Protein AF-A0A392Q0R0-F1 (afdb_monomer_lite)

Secondary structure (DSSP, 8-state):
-HHHHHHHHHHTT-----SSHHHHHHHHHTT-

pLDDT: mean 91.25, std 4.7, range [73.19, 96.56]

Structure (mmCIF, N/CA/C/O backbone):
data_AF-A0A392Q0R0-F1
#
_entry.id   AF-A0A392Q0R0-F1
#
loop_
_atom_site.group_PDB
_atom_site.id
_atom_site.type_symbol
_atom_site.label_atom_id
_atom_site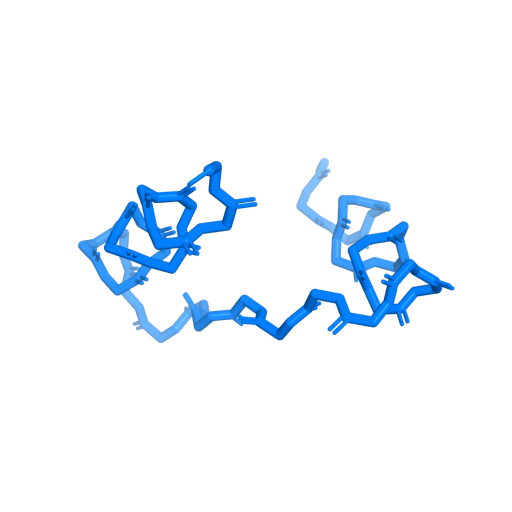.label_alt_id
_atom_site.label_comp_id
_atom_site.label_asym_id
_atom_site.label_entity_id
_atom_site.label_seq_id
_atom_site.pdbx_PDB_ins_code
_atom_site.Cartn_x
_atom_site.Cartn_y
_atom_site.Cartn_z
_atom_site.occupancy
_atom_site.B_iso_or_equiv
_atom_site.auth_seq_id
_atom_site.auth_comp_id
_atom_site.auth_asym_id
_atom_site.auth_atom_id
_atom_site.pdbx_PDB_model_num
ATOM 1 N N . MET A 1 1 ? -6.479 7.911 3.219 1.00 80.19 1 MET A N 1
ATOM 2 C CA . MET A 1 1 ? -5.234 7.675 2.451 1.00 80.19 1 MET A CA 1
ATOM 3 C C . MET A 1 1 ? -4.806 6.205 2.393 1.00 80.19 1 MET A C 1
ATOM 5 O O . MET A 1 1 ? -4.034 5.876 1.508 1.00 80.19 1 MET A O 1
ATOM 9 N N . LEU A 1 2 ? -5.318 5.311 3.254 1.00 83.56 2 LEU A N 1
ATOM 10 C CA . LEU A 1 2 ? -4.957 3.883 3.232 1.00 83.56 2 LEU A CA 1
ATOM 11 C C . LEU A 1 2 ? -5.513 3.125 2.012 1.00 83.56 2 LEU A C 1
ATOM 13 O O . LEU A 1 2 ? -4.832 2.298 1.426 1.00 83.56 2 LEU A O 1
ATOM 17 N N . GLU A 1 3 ? -6.737 3.443 1.596 1.00 89.38 3 GLU A N 1
ATOM 18 C CA . GLU A 1 3 ? -7.407 2.772 0.476 1.00 89.38 3 GLU A CA 1
ATOM 19 C C . GLU A 1 3 ? -6.628 2.809 -0.859 1.00 89.38 3 GLU A C 1
ATOM 21 O O . GLU A 1 3 ? -6.469 1.750 -1.468 1.00 89.38 3 GLU A O 1
ATOM 26 N N . PRO A 1 4 ? -6.088 3.957 -1.326 1.00 89.88 4 PRO A N 1
ATOM 27 C CA . PRO A 1 4 ? -5.255 3.961 -2.528 1.00 89.88 4 PRO A CA 1
ATOM 28 C C . PRO A 1 4 ? -3.953 3.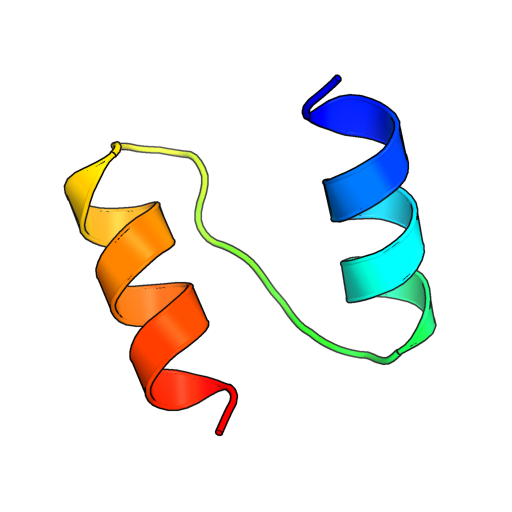168 -2.354 1.00 89.88 4 PRO A C 1
ATOM 30 O O . PRO A 1 4 ? -3.525 2.524 -3.307 1.00 89.88 4 PRO A O 1
ATOM 33 N N . LEU A 1 5 ? -3.363 3.143 -1.154 1.00 89.94 5 LEU A N 1
ATOM 34 C CA . LEU A 1 5 ? -2.185 2.320 -0.857 1.00 89.94 5 LEU A CA 1
ATOM 35 C C . LEU A 1 5 ? -2.497 0.829 -1.006 1.00 89.94 5 LEU A C 1
ATOM 37 O O . LEU A 1 5 ? -1.808 0.144 -1.748 1.00 89.94 5 LEU A O 1
ATOM 41 N N . LEU A 1 6 ? -3.585 0.349 -0.398 1.00 90.38 6 LEU A N 1
ATOM 42 C CA . LEU A 1 6 ? -4.002 -1.054 -0.502 1.00 90.38 6 LEU A CA 1
ATOM 43 C C . LEU A 1 6 ? -4.282 -1.469 -1.946 1.00 90.38 6 LEU A C 1
ATOM 45 O O . LEU A 1 6 ? -3.939 -2.575 -2.353 1.00 90.38 6 LEU A O 1
ATOM 49 N N . ARG A 1 7 ? -4.873 -0.567 -2.735 1.00 93.44 7 ARG A N 1
ATOM 50 C CA . ARG A 1 7 ? -5.172 -0.817 -4.147 1.00 93.44 7 ARG A CA 1
ATOM 51 C C . ARG A 1 7 ? -3.897 -0.948 -4.984 1.00 93.44 7 ARG A C 1
ATOM 53 O O . ARG A 1 7 ? -3.820 -1.835 -5.828 1.00 93.44 7 ARG A O 1
ATOM 60 N N . VAL A 1 8 ? -2.902 -0.094 -4.738 1.00 92.69 8 VAL A N 1
ATOM 61 C CA . VAL A 1 8 ? -1.592 -0.166 -5.402 1.00 92.69 8 VAL A CA 1
ATOM 62 C C . VAL A 1 8 ? -0.831 -1.412 -4.961 1.00 92.69 8 VAL A C 1
ATOM 64 O O . VAL A 1 8 ? -0.346 -2.141 -5.819 1.00 92.69 8 VAL A O 1
ATOM 67 N N . SER A 1 9 ? -0.779 -1.698 -3.658 1.00 92.50 9 SER A N 1
ATOM 68 C CA . SER A 1 9 ? -0.136 -2.898 -3.113 1.00 92.50 9 SER A CA 1
ATOM 69 C C . SER A 1 9 ? -0.726 -4.170 -3.718 1.00 92.50 9 SER A C 1
ATOM 71 O O . SER A 1 9 ? 0.018 -4.980 -4.259 1.00 92.50 9 SER A O 1
ATOM 73 N N . ALA A 1 10 ? -2.055 -4.294 -3.768 1.00 91.50 10 ALA A N 1
ATOM 74 C CA . ALA A 1 10 ? -2.710 -5.426 -4.418 1.00 91.50 10 ALA A CA 1
ATOM 75 C C . ALA A 1 10 ? -2.389 -5.513 -5.923 1.00 91.50 10 ALA A C 1
ATOM 77 O O . ALA A 1 10 ? -2.168 -6.605 -6.440 1.00 91.50 10 ALA A O 1
ATOM 78 N N . ALA A 1 11 ? -2.315 -4.376 -6.625 1.00 94.44 11 ALA A N 1
ATOM 79 C CA . ALA A 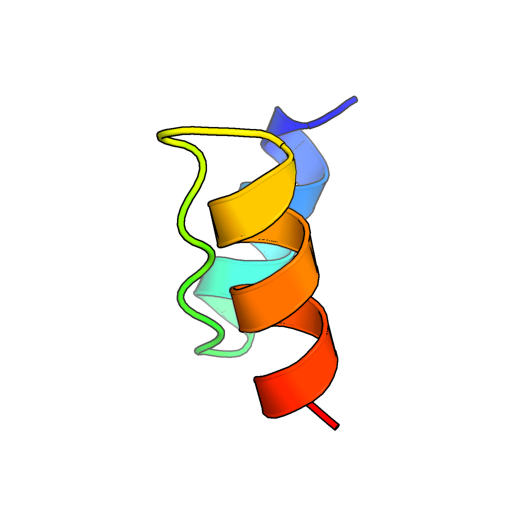1 11 ? -1.975 -4.337 -8.049 1.00 94.44 11 ALA A CA 1
ATOM 80 C C . ALA A 1 11 ? -0.534 -4.790 -8.346 1.00 94.44 11 ALA A C 1
ATOM 82 O O . ALA A 1 11 ? -0.279 -5.311 -9.430 1.00 94.44 11 ALA A O 1
ATOM 83 N N . VAL A 1 12 ? 0.392 -4.628 -7.395 1.00 92.69 12 VAL A N 1
ATOM 84 C CA . VAL A 1 12 ? 1.775 -5.130 -7.498 1.00 92.69 12 VAL A CA 1
ATOM 85 C C . VAL A 1 12 ? 1.976 -6.494 -6.823 1.00 92.69 12 VAL A C 1
ATOM 87 O O . VAL A 1 12 ? 3.104 -6.963 -6.718 1.00 92.69 12 VAL A O 1
ATOM 90 N N . GLY A 1 13 ? 0.897 -7.146 -6.373 1.00 91.81 13 GLY A N 1
ATOM 91 C CA . GLY A 1 13 ? 0.946 -8.463 -5.730 1.00 91.81 13 GLY A CA 1
ATOM 92 C C . GLY A 1 13 ? 1.387 -8.454 -4.263 1.00 91.81 13 GLY A C 1
ATOM 93 O O . GLY A 1 13 ? 1.637 -9.516 -3.699 1.00 91.81 13 GLY A O 1
ATOM 94 N N . LEU A 1 14 ? 1.461 -7.282 -3.627 1.00 91.81 14 LEU A N 1
ATOM 95 C CA . LEU A 1 14 ? 1.717 -7.147 -2.197 1.00 91.81 14 LEU A CA 1
ATOM 96 C C . LEU A 1 14 ? 0.432 -7.317 -1.389 1.00 91.81 14 LEU A C 1
ATOM 98 O O . LEU A 1 14 ? -0.515 -6.537 -1.513 1.00 91.81 14 LEU A O 1
ATOM 102 N N . ASN A 1 15 ? 0.435 -8.314 -0.508 1.00 91.12 15 ASN A N 1
ATOM 103 C CA . ASN A 1 15 ? -0.628 -8.536 0.461 1.00 91.12 15 ASN A CA 1
ATOM 104 C C . ASN A 1 15 ? -0.270 -7.854 1.787 1.00 91.12 15 ASN A C 1
ATOM 106 O O . ASN A 1 15 ? 0.628 -8.309 2.491 1.00 91.12 15 ASN A O 1
ATOM 110 N N . LEU A 1 16 ? -0.971 -6.769 2.119 1.00 92.25 16 LEU A N 1
ATOM 111 C CA . LEU A 1 16 ? -0.777 -6.032 3.368 1.00 92.25 16 LEU A CA 1
ATOM 112 C C . LEU A 1 16 ? -1.820 -6.446 4.406 1.00 92.25 16 LEU 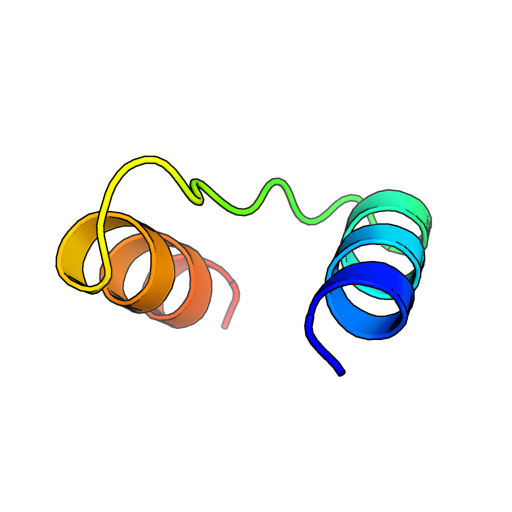A C 1
ATOM 114 O O . LEU A 1 16 ? -3.021 -6.318 4.163 1.00 92.25 16 LEU A O 1
ATOM 118 N N . ASP A 1 17 ? -1.367 -6.883 5.578 1.00 93.69 17 ASP A N 1
ATOM 119 C CA . ASP A 1 17 ? -2.248 -7.120 6.715 1.00 93.69 17 ASP A CA 1
ATOM 120 C C . ASP A 1 17 ? -2.598 -5.793 7.409 1.00 93.69 17 ASP A C 1
ATOM 122 O O . ASP A 1 17 ? -1.744 -5.117 7.975 1.00 93.69 17 ASP A O 1
ATOM 126 N N . VAL A 1 18 ? -3.875 -5.411 7.373 1.00 92.56 18 VAL A N 1
ATOM 127 C CA . VAL A 1 18 ? -4.390 -4.177 7.996 1.00 92.56 18 VAL A CA 1
ATOM 128 C C . VAL A 1 18 ? -5.132 -4.420 9.309 1.00 92.56 18 VAL A C 1
ATOM 130 O O . VAL A 1 18 ? -5.771 -3.507 9.831 1.00 92.56 18 VAL A O 1
ATOM 133 N N . SER A 1 19 ? -5.068 -5.635 9.859 1.00 94.50 19 SER A N 1
ATOM 134 C CA . SER A 1 19 ? -5.741 -5.991 11.114 1.00 94.50 19 SER A CA 1
ATOM 135 C C . SER A 1 19 ? -5.188 -5.234 12.330 1.00 94.50 19 SER A C 1
ATOM 137 O O . SER A 1 19 ? -5.910 -5.014 13.302 1.00 94.50 19 SER A O 1
ATOM 139 N N . SER A 1 20 ? -3.927 -4.790 12.274 1.00 94.94 20 SER A N 1
ATOM 140 C CA . SER A 1 20 ? -3.272 -3.963 13.291 1.00 94.94 20 SER A CA 1
ATOM 141 C C . SER A 1 20 ? -2.138 -3.140 12.680 1.00 94.94 20 SER A C 1
ATOM 143 O O . SER A 1 20 ? -1.536 -3.537 11.684 1.00 94.94 20 SER A O 1
ATOM 145 N N . SER A 1 21 ? -1.782 -2.021 13.315 1.00 93.69 21 SER A N 1
ATOM 146 C CA . SER A 1 21 ? -0.613 -1.218 12.934 1.00 93.69 21 SER A CA 1
ATOM 147 C C . SER A 1 21 ? 0.688 -2.025 12.956 1.00 93.69 21 SER A C 1
ATOM 149 O O . SER A 1 21 ? 1.542 -1.813 12.099 1.00 93.69 21 SER A O 1
ATOM 151 N N . LYS A 1 22 ? 0.823 -2.985 13.883 1.00 96.56 22 LYS A N 1
ATOM 152 C CA . LYS A 1 22 ? 1.964 -3.912 13.909 1.00 96.56 22 LYS A CA 1
ATOM 153 C C . LYS A 1 22 ? 1.953 -4.874 12.719 1.00 96.56 22 LYS A C 1
ATOM 155 O O . LYS A 1 22 ? 2.987 -5.046 12.094 1.00 96.56 22 LYS A O 1
ATOM 160 N N . ALA A 1 23 ? 0.805 -5.468 12.398 1.00 95.69 23 ALA A N 1
ATOM 161 C CA . ALA A 1 23 ? 0.689 -6.407 11.279 1.00 95.69 23 ALA A CA 1
ATOM 162 C C . ALA A 1 23 ? 0.973 -5.722 9.932 1.00 95.69 23 ALA A C 1
ATOM 164 O O . ALA A 1 23 ? 1.618 -6.297 9.056 1.00 95.69 23 ALA A O 1
ATOM 165 N N . LEU A 1 24 ? 0.568 -4.456 9.810 1.00 93.81 24 LEU A N 1
ATOM 166 C CA . LEU A 1 24 ? 0.866 -3.628 8.650 1.00 93.81 24 LEU A CA 1
ATOM 167 C C . LEU A 1 24 ? 2.363 -3.336 8.531 1.00 93.81 24 LEU A C 1
ATOM 169 O O . LEU A 1 24 ? 2.913 -3.452 7.440 1.00 93.81 24 LEU A O 1
ATOM 173 N N . ALA A 1 25 ? 3.014 -2.970 9.639 1.00 93.81 25 ALA A N 1
ATOM 174 C CA . ALA A 1 25 ? 4.456 -2.742 9.672 1.00 93.81 25 ALA A CA 1
ATOM 175 C C . ALA A 1 25 ? 5.233 -4.021 9.327 1.00 93.81 25 ALA A C 1
ATOM 177 O O . ALA A 1 25 ? 6.075 -3.989 8.438 1.00 93.81 25 ALA A O 1
ATOM 178 N N . ASP A 1 26 ? 4.870 -5.155 9.935 1.00 95.62 26 ASP A N 1
ATOM 179 C CA . ASP A 1 26 ? 5.484 -6.455 9.647 1.00 95.62 26 ASP A CA 1
ATOM 180 C C . ASP A 1 26 ? 5.283 -6.847 8.158 1.00 95.62 26 ASP A C 1
ATOM 182 O O . ASP A 1 26 ? 6.204 -7.343 7.511 1.00 95.62 26 ASP A O 1
ATOM 186 N N . SER A 1 27 ? 4.106 -6.572 7.572 1.00 92.50 27 SER A N 1
ATOM 187 C CA . SER A 1 27 ? 3.836 -6.820 6.141 1.00 92.50 27 SER A CA 1
ATOM 188 C C . SER A 1 27 ? 4.657 -5.924 5.206 1.00 92.50 27 SER A C 1
ATOM 190 O O . SER A 1 27 ? 4.999 -6.346 4.104 1.00 92.50 27 SER A O 1
ATOM 192 N N . LEU A 1 28 ? 4.954 -4.689 5.622 1.00 92.69 28 LEU A N 1
ATOM 193 C CA . LEU A 1 28 ? 5.795 -3.750 4.874 1.00 92.69 28 LEU A CA 1
ATOM 194 C C . LEU A 1 28 ? 7.275 -4.126 4.968 1.00 92.69 28 LEU A C 1
ATOM 196 O O . LEU A 1 28 ? 7.961 -4.065 3.956 1.00 92.69 28 LEU A O 1
ATOM 200 N N . ASP A 1 29 ? 7.751 -4.557 6.137 1.00 94.12 29 ASP A N 1
ATOM 201 C CA . ASP A 1 29 ? 9.136 -5.006 6.318 1.00 94.12 29 ASP A CA 1
ATOM 202 C C . ASP A 1 29 ? 9.442 -6.264 5.491 1.00 94.12 29 ASP A C 1
ATOM 204 O O . ASP A 1 29 ? 10.531 -6.393 4.941 1.00 94.12 29 ASP A O 1
ATOM 208 N N . HIS A 1 30 ? 8.477 -7.179 5.349 1.00 89.88 30 HIS A N 1
ATOM 209 C CA . HIS A 1 30 ? 8.615 -8.375 4.504 1.00 89.88 30 HIS A CA 1
ATOM 210 C C . HIS A 1 30 ? 8.499 -8.106 2.995 1.00 89.88 30 HIS A C 1
ATOM 212 O O . HIS A 1 30 ? 8.792 -8.994 2.195 1.00 89.88 30 HIS A O 1
ATOM 218 N N . ALA A 1 31 ? 8.022 -6.926 2.596 1.00 85.25 31 ALA A N 1
ATOM 219 C CA . ALA A 1 31 ? 7.814 -6.561 1.196 1.00 85.25 31 ALA A CA 1
ATOM 220 C C . ALA A 1 31 ? 9.095 -6.098 0.475 1.00 85.25 31 ALA A C 1
ATOM 222 O O . ALA A 1 31 ? 9.046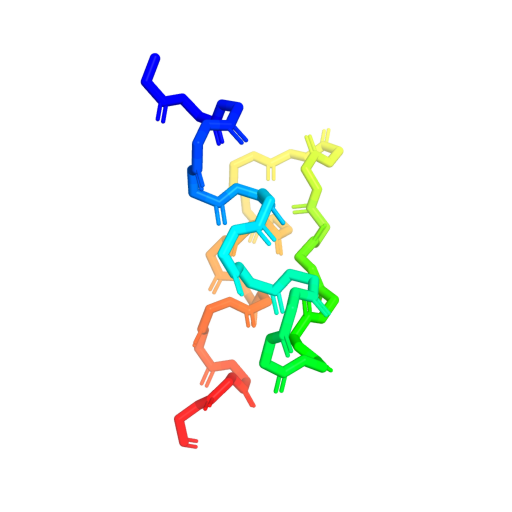 -5.888 -0.740 1.00 85.25 31 ALA A O 1
ATOM 223 N N . VAL A 1 32 ? 10.191 -5.887 1.216 1.00 73.19 32 VAL A N 1
ATOM 224 C CA . VAL A 1 32 ? 11.458 -5.292 0.751 1.00 73.19 32 VAL A CA 1
ATOM 225 C C . VAL A 1 32 ? 12.520 -6.354 0.489 1.00 73.19 32 VAL A C 1
ATOM 227 O O . VAL A 1 32 ? 12.641 -7.293 1.305 1.00 73.19 32 VAL A O 1
#

Foldseek 3Di:
DVVVVCVVCVVVVQDADPPDPVSRVVSVVVVD

Radius of gyration: 8.84 Å; 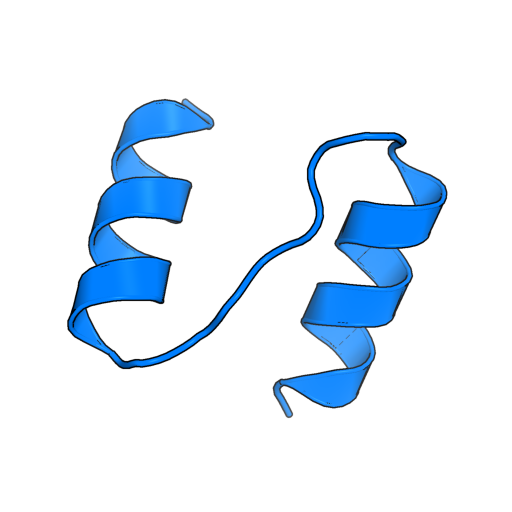chains: 1; bounding box: 19×16×22 Å

Organism: NCBI:txid97028

Sequence (32 aa):
MLEPLLRVSAAVGLNLDVSSSKALADSLDHAV